Protein AF-A0A354NUN2-F1 (afdb_monomer_lite)

Secondary structure (DSSP, 8-state):
---SEEEE-S-TTHHHHTT--HHHHHHH-TT-EEEE--TT-SSSTTTTS---HHHHHHHTTGGGG-SSSTTS----SS-THHHHHHHHHHTT-

pLDDT: mean 90.94, std 5.14, range [64.31, 97.19]

Radius of gyration: 16.57 Å; chains: 1; bounding box: 37×27×50 Å

Structure (mmCIF, N/CA/C/O backbone):
data_AF-A0A354NUN2-F1
#
_entry.id   AF-A0A354NUN2-F1
#
loop_
_atom_site.group_PDB
_atom_site.id
_atom_site.type_symbol
_atom_site.label_atom_id
_atom_site.label_alt_id
_atom_site.label_comp_id
_atom_site.label_asym_id
_atom_site.label_entity_id
_atom_site.label_seq_id
_atom_site.pdbx_PDB_ins_code
_atom_site.Cartn_x
_atom_site.Cartn_y
_atom_site.Cartn_z
_atom_site.occupancy
_atom_site.B_iso_or_equiv
_atom_site.auth_seq_id
_atom_site.auth_comp_id
_atom_site.auth_asym_id
_atom_site.auth_atom_id
_atom_site.pdbx_PDB_model_num
ATOM 1 N N . THR A 1 1 ? -6.601 2.512 27.396 1.00 64.31 1 THR A N 1
ATOM 2 C CA . THR A 1 1 ? -5.868 2.096 26.178 1.00 64.31 1 THR A CA 1
ATOM 3 C C . THR A 1 1 ? -4.563 2.863 26.122 1.00 64.31 1 THR A C 1
ATOM 5 O O . THR A 1 1 ? -4.550 3.995 26.579 1.00 64.31 1 THR A O 1
ATOM 8 N N . ILE A 1 2 ? -3.464 2.226 25.697 1.00 86.62 2 ILE A N 1
ATOM 9 C CA . ILE A 1 2 ? -2.100 2.804 25.761 1.00 86.62 2 ILE A CA 1
ATOM 10 C C . ILE A 1 2 ? -1.587 3.344 24.416 1.00 86.62 2 ILE A C 1
ATOM 12 O O . ILE A 1 2 ? -0.479 3.863 24.363 1.00 86.62 2 ILE A O 1
ATOM 16 N N . SER A 1 3 ? -2.356 3.178 23.339 1.00 91.94 3 SER A N 1
ATOM 17 C CA . SER A 1 3 ? -1.949 3.543 21.982 1.00 91.94 3 SER A CA 1
ATOM 18 C C . SER A 1 3 ? -2.976 4.469 21.353 1.00 91.94 3 SER A C 1
ATOM 20 O O . SER A 1 3 ? -4.175 4.179 21.404 1.00 91.94 3 SER A O 1
ATOM 22 N N . ASP A 1 4 ? -2.479 5.533 20.732 1.00 93.88 4 ASP A N 1
ATOM 23 C CA . ASP A 1 4 ? -3.277 6.523 20.004 1.00 93.88 4 ASP A CA 1
ATOM 24 C C . ASP A 1 4 ? -3.293 6.247 18.493 1.00 93.88 4 ASP A C 1
ATOM 26 O O . ASP A 1 4 ? -4.277 6.531 17.811 1.00 93.88 4 ASP A O 1
ATOM 30 N N . VAL A 1 5 ? -2.224 5.629 17.976 1.00 94.5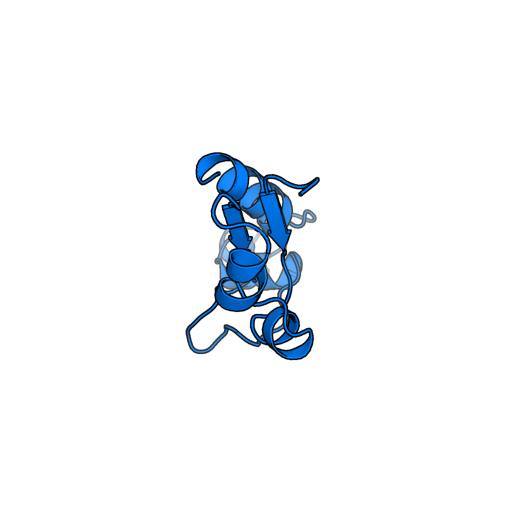0 5 VAL A N 1
ATOM 31 C CA . VAL A 1 5 ? -2.041 5.358 16.546 1.00 94.50 5 VAL A CA 1
ATOM 32 C C . VAL A 1 5 ? -1.545 3.928 16.325 1.00 94.50 5 VAL A C 1
ATOM 34 O O . VAL A 1 5 ? -0.657 3.453 17.036 1.00 94.50 5 VAL A O 1
ATOM 37 N N . VAL A 1 6 ? -2.092 3.255 15.312 1.00 94.88 6 VAL A N 1
ATOM 38 C CA . VAL A 1 6 ? -1.588 1.989 14.760 1.00 94.88 6 VAL A CA 1
ATOM 39 C C . VAL A 1 6 ? -1.109 2.240 13.334 1.00 94.88 6 VAL A C 1
ATOM 41 O O . VAL A 1 6 ? -1.877 2.701 12.495 1.00 94.88 6 VAL A O 1
ATOM 44 N N . ILE A 1 7 ? 0.155 1.925 13.054 1.00 94.81 7 ILE A N 1
ATOM 45 C CA . ILE A 1 7 ? 0.747 2.043 11.717 1.00 94.81 7 ILE A CA 1
ATOM 46 C C . ILE A 1 7 ? 1.166 0.652 11.257 1.00 94.81 7 ILE A C 1
ATOM 48 O O . ILE A 1 7 ? 1.849 -0.063 11.992 1.00 94.81 7 ILE A O 1
ATOM 52 N N . GLU A 1 8 ? 0.776 0.275 10.045 1.00 94.56 8 GLU A N 1
ATOM 53 C CA . GLU A 1 8 ? 1.127 -1.013 9.454 1.00 94.56 8 GLU A CA 1
ATOM 54 C C . GLU A 1 8 ? 1.422 -0.879 7.955 1.00 94.56 8 GLU A C 1
ATOM 56 O O . GLU A 1 8 ? 0.891 -0.005 7.271 1.00 94.56 8 GLU A O 1
ATOM 61 N N . ASN A 1 9 ? 2.319 -1.723 7.450 1.00 93.25 9 ASN A N 1
ATOM 62 C CA . ASN A 1 9 ? 2.741 -1.756 6.048 1.00 93.25 9 ASN A CA 1
ATOM 63 C C . ASN A 1 9 ? 2.710 -3.183 5.476 1.00 93.25 9 ASN A C 1
ATOM 65 O O . ASN A 1 9 ? 3.516 -3.557 4.618 1.00 93.25 9 ASN A O 1
ATOM 69 N N . PHE A 1 10 ? 1.822 -4.022 6.000 1.00 94.62 10 PHE A N 1
ATOM 70 C CA . PHE A 1 10 ? 1.671 -5.387 5.542 1.00 94.62 10 PHE A CA 1
ATOM 71 C C . PHE A 1 10 ? 0.920 -5.457 4.208 1.00 94.62 10 PHE A C 1
ATOM 73 O O . PHE A 1 10 ? 0.354 -4.492 3.702 1.00 94.62 10 PHE A O 1
ATOM 80 N N . ARG A 1 11 ? 0.897 -6.661 3.626 1.00 93.81 11 ARG A N 1
ATOM 81 C CA . ARG A 1 11 ? -0.049 -6.961 2.545 1.00 93.81 11 ARG A CA 1
ATOM 82 C C . ARG A 1 11 ? -1.485 -6.894 3.082 1.00 93.81 11 ARG A C 1
ATOM 84 O O . ARG A 1 11 ? -1.684 -7.322 4.225 1.00 93.81 11 ARG A O 1
ATOM 91 N N . PRO A 1 12 ? -2.473 -6.487 2.264 1.00 93.81 12 PRO A N 1
ATOM 92 C CA . PRO A 1 12 ? -3.844 -6.234 2.714 1.00 93.81 12 PRO A CA 1
ATOM 93 C C . PRO A 1 12 ? -4.476 -7.388 3.500 1.00 93.81 12 PRO A C 1
ATOM 95 O O . PRO A 1 12 ? -5.161 -7.159 4.492 1.00 93.81 12 PRO A O 1
ATOM 98 N N . ARG A 1 13 ? -4.185 -8.645 3.147 1.00 94.00 13 ARG A N 1
ATOM 99 C CA . ARG A 1 13 ? -4.673 -9.821 3.894 1.00 94.00 13 ARG A CA 1
ATOM 100 C C . ARG A 1 13 ? -4.120 -10.026 5.308 1.00 94.00 13 ARG A C 1
ATOM 102 O O . ARG A 1 13 ? -4.672 -10.840 6.044 1.00 94.00 13 ARG A O 1
ATOM 109 N N . VAL A 1 14 ? -3.001 -9.411 5.697 1.00 96.12 14 VAL A N 1
ATOM 110 C CA . VAL A 1 14 ? -2.304 -9.784 6.947 1.00 96.12 14 VAL A CA 1
ATOM 111 C C . VAL A 1 14 ? -3.093 -9.351 8.176 1.00 96.12 14 VAL A C 1
ATOM 113 O O . VAL A 1 14 ? -3.349 -10.186 9.039 1.00 96.12 14 VAL A O 1
ATOM 116 N N . MET A 1 15 ? -3.521 -8.091 8.243 1.00 96.69 15 MET A N 1
ATOM 117 C CA . MET A 1 15 ? -4.293 -7.576 9.379 1.00 96.69 15 MET A CA 1
ATOM 118 C C . MET A 1 15 ? -5.628 -8.329 9.576 1.00 96.69 15 MET A C 1
ATOM 120 O O . MET A 1 15 ? -5.897 -8.747 10.705 1.00 96.69 15 MET A O 1
ATOM 124 N N . PRO A 1 16 ? -6.417 -8.627 8.518 1.00 95.50 16 PRO A N 1
ATOM 125 C CA . PRO A 1 16 ? -7.568 -9.528 8.611 1.00 95.50 16 PRO A CA 1
ATOM 126 C C . PRO A 1 16 ? -7.239 -10.916 9.171 1.00 95.50 16 PRO A C 1
ATOM 128 O O . PRO A 1 16 ? -7.936 -11.390 10.062 1.00 95.50 16 PRO A O 1
ATOM 131 N N . ASN A 1 17 ? -6.153 -11.553 8.719 1.00 96.62 17 ASN A N 1
ATOM 132 C CA . ASN A 1 17 ? -5.752 -12.877 9.217 1.00 96.62 17 ASN A CA 1
ATOM 133 C C . ASN A 1 17 ? -5.355 -12.872 10.702 1.00 96.62 17 ASN A C 1
ATOM 135 O O . ASN A 1 17 ? -5.398 -13.913 11.354 1.00 96.62 17 ASN A O 1
ATOM 139 N N . LEU A 1 18 ? -4.953 -11.714 11.229 1.00 97.19 18 LEU A N 1
ATOM 140 C CA . LEU A 1 18 ? -4.629 -11.519 12.640 1.00 97.19 18 LEU A CA 1
ATOM 141 C C . LEU A 1 18 ? -5.841 -11.083 13.479 1.00 97.19 18 LEU A C 1
ATOM 143 O O . LEU A 1 18 ? -5.697 -10.930 14.688 1.00 97.19 18 LEU A O 1
ATOM 147 N N . ASN A 1 19 ? -7.020 -10.897 12.872 1.00 96.44 19 ASN A N 1
ATOM 148 C CA . ASN A 1 19 ? -8.188 -10.259 13.493 1.00 96.44 19 ASN A CA 1
ATOM 149 C C . ASN A 1 19 ? -7.878 -8.853 14.041 1.00 96.44 19 ASN A C 1
ATOM 151 O O . ASN A 1 19 ? -8.374 -8.456 15.091 1.00 96.44 19 ASN A O 1
ATOM 155 N N . LEU A 1 20 ? -7.036 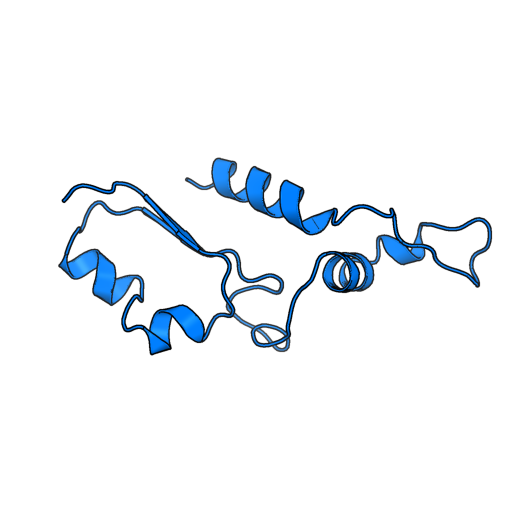-8.104 13.325 1.00 96.19 20 LEU A N 1
ATOM 156 C CA . LEU A 1 20 ? -6.636 -6.735 13.657 1.00 96.19 20 LEU A CA 1
ATOM 157 C C . LEU A 1 20 ? -7.100 -5.755 12.573 1.00 96.19 20 LEU A C 1
ATOM 159 O O . LEU A 1 20 ? -6.367 -4.852 12.184 1.00 96.19 20 LEU A O 1
ATOM 163 N N . THR A 1 21 ? -8.305 -5.941 12.034 1.00 96.12 21 THR A N 1
ATOM 164 C CA . THR A 1 21 ? -8.898 -4.942 11.133 1.00 96.12 21 THR A CA 1
ATOM 165 C C . THR A 1 21 ? -9.248 -3.671 11.908 1.00 96.12 21 THR A C 1
ATOM 167 O O . THR A 1 21 ? -9.383 -3.699 13.132 1.00 96.12 21 THR A O 1
ATOM 170 N N . TYR A 1 22 ? -9.433 -2.555 11.199 1.00 95.31 22 TYR A N 1
ATOM 171 C CA . TYR A 1 22 ? -9.855 -1.297 11.819 1.00 95.31 22 TYR A CA 1
ATOM 172 C C . TYR A 1 22 ? -11.118 -1.467 12.677 1.00 95.31 22 TYR A C 1
ATOM 174 O O . TYR A 1 22 ? -11.139 -1.030 13.826 1.00 95.31 22 TYR A O 1
ATOM 182 N N . ASP A 1 23 ? -12.118 -2.189 12.162 1.00 96.56 23 ASP A N 1
ATOM 183 C CA . ASP A 1 23 ? -13.366 -2.471 12.878 1.00 96.56 23 ASP A CA 1
ATOM 184 C C . ASP A 1 23 ? -13.142 -3.269 14.170 1.00 96.56 23 ASP A C 1
ATOM 186 O O . ASP A 1 23 ? -13.809 -3.024 15.174 1.00 96.56 23 ASP A O 1
ATOM 190 N N . GLU A 1 24 ? -12.197 -4.216 14.179 1.00 96.62 24 GLU A N 1
ATOM 191 C CA . GLU A 1 24 ? -11.850 -4.969 15.389 1.00 96.62 24 GLU A CA 1
ATOM 192 C C . GLU A 1 24 ? -11.094 -4.099 16.401 1.00 96.62 24 GLU A C 1
ATOM 194 O O . GLU A 1 24 ? -11.401 -4.124 17.594 1.00 96.62 24 GLU A O 1
ATOM 199 N N . ILE A 1 25 ? -10.148 -3.277 15.941 1.00 95.12 25 ILE A N 1
ATOM 200 C CA . ILE A 1 25 ? -9.356 -2.394 16.810 1.00 95.12 25 ILE A CA 1
ATOM 201 C C . ILE A 1 25 ? -10.243 -1.298 17.423 1.00 95.12 25 ILE A C 1
ATOM 203 O O . ILE A 1 25 ? -10.118 -0.997 18.615 1.00 95.12 25 ILE A O 1
ATOM 207 N N . MET A 1 26 ? -11.181 -0.738 16.654 1.00 95.56 26 MET A N 1
ATOM 208 C CA . MET A 1 26 ? -12.088 0.319 17.113 1.00 95.56 26 MET A CA 1
ATOM 209 C C . MET A 1 26 ? -12.964 -0.133 18.292 1.00 95.56 26 MET A C 1
ATOM 211 O O . MET A 1 26 ? -13.265 0.673 19.173 1.00 95.56 26 MET A O 1
ATOM 215 N N . LYS A 1 27 ? -13.322 -1.423 18.378 1.00 95.44 27 LYS A N 1
ATOM 216 C CA . LYS A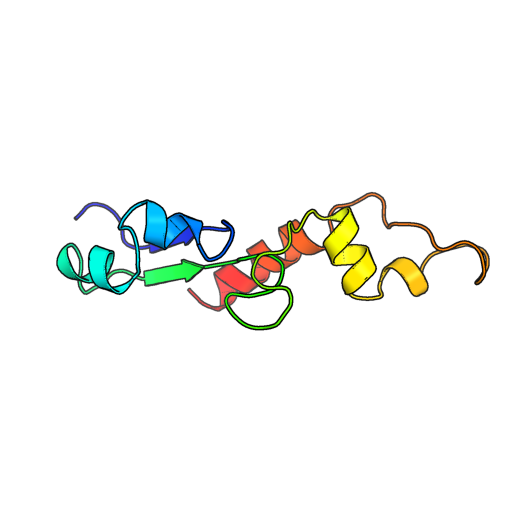 1 27 ? -14.062 -1.971 19.534 1.00 95.44 27 LYS A CA 1
ATOM 217 C C . LYS A 1 27 ? -13.294 -1.805 20.846 1.00 95.44 27 LYS A C 1
ATOM 219 O O . LYS A 1 27 ? -13.911 -1.632 21.894 1.00 95.44 27 LYS A O 1
ATOM 224 N N . ALA A 1 28 ? -11.962 -1.867 20.796 1.00 93.94 28 ALA A N 1
ATOM 225 C CA . ALA A 1 28 ? -11.099 -1.686 21.961 1.00 93.94 28 ALA A CA 1
ATOM 226 C C . ALA A 1 28 ? -10.766 -0.208 22.225 1.00 93.94 28 ALA A C 1
ATOM 228 O O . ALA A 1 28 ? -10.629 0.187 23.384 1.00 93.94 28 ALA A O 1
ATOM 229 N N . ASN A 1 29 ? -10.625 0.605 21.173 1.00 95.81 29 ASN A N 1
ATOM 230 C CA . ASN A 1 29 ? -10.360 2.039 21.279 1.00 95.81 29 ASN A CA 1
ATOM 231 C C . ASN A 1 29 ? -11.084 2.839 20.175 1.00 95.81 29 ASN A C 1
ATOM 233 O O . ASN A 1 29 ? -10.552 2.949 19.073 1.00 95.81 29 ASN A O 1
ATOM 237 N N . PRO A 1 30 ? -12.241 3.465 20.462 1.00 95.06 30 PRO A N 1
ATOM 238 C CA . PRO A 1 30 ? -12.973 4.264 19.475 1.00 95.06 30 PRO A CA 1
ATOM 239 C C . PRO A 1 30 ? -12.239 5.519 18.986 1.00 95.06 30 PRO A C 1
ATOM 241 O O . PRO A 1 30 ? -12.587 6.053 17.938 1.00 95.06 30 PRO A O 1
ATOM 244 N N . SER A 1 31 ? -11.236 5.994 19.731 1.00 95.25 31 SER A N 1
ATOM 245 C CA . SER A 1 31 ? -10.440 7.178 19.379 1.00 95.25 31 SER A CA 1
ATOM 246 C C . SER A 1 31 ? -9.168 6.844 18.591 1.00 95.25 31 SER A C 1
ATOM 248 O O . SER A 1 31 ? -8.344 7.728 18.376 1.00 95.25 31 SER A O 1
ATOM 250 N N . ILE A 1 32 ? -8.959 5.577 18.217 1.00 95.88 32 ILE A N 1
ATOM 251 C CA . ILE A 1 32 ? -7.740 5.139 17.532 1.00 95.88 32 ILE A CA 1
ATOM 252 C C . ILE A 1 32 ? -7.659 5.691 16.104 1.00 95.88 32 ILE A C 1
ATOM 254 O O . ILE A 1 32 ? -8.643 5.688 15.361 1.00 95.88 32 ILE A O 1
ATOM 258 N N . VAL A 1 33 ? -6.455 6.077 15.691 1.00 94.94 33 VAL A N 1
ATOM 259 C CA . VAL A 1 33 ? -6.129 6.333 14.283 1.00 94.94 33 VAL A CA 1
ATOM 260 C C . VAL A 1 33 ? -5.355 5.139 13.725 1.00 94.94 33 VAL A C 1
ATOM 262 O O . VAL A 1 33 ? -4.406 4.663 14.347 1.00 94.94 33 VAL A O 1
ATOM 265 N N . MET A 1 34 ? -5.749 4.638 12.554 1.00 94.31 34 MET A N 1
ATOM 266 C CA . MET A 1 34 ? -5.043 3.554 11.866 1.00 94.31 34 MET A CA 1
ATOM 267 C C . MET A 1 34 ? -4.543 4.031 10.503 1.00 94.31 34 MET A C 1
ATOM 269 O O . MET A 1 34 ? -5.325 4.521 9.694 1.00 94.31 34 MET A O 1
ATOM 273 N N . CYS A 1 35 ? -3.248 3.852 10.247 1.00 94.94 35 CYS A N 1
ATOM 274 C CA . CYS A 1 35 ? -2.615 4.137 8.964 1.00 94.94 35 CYS A CA 1
ATOM 275 C C . CYS A 1 35 ? -2.083 2.837 8.347 1.00 94.94 35 CYS A C 1
ATOM 277 O O . CYS A 1 35 ? -1.178 2.206 8.896 1.00 94.94 35 CYS A O 1
ATOM 279 N N . ALA A 1 36 ? -2.655 2.453 7.208 1.00 93.62 36 ALA A N 1
ATOM 280 C CA . ALA A 1 36 ? -2.254 1.289 6.427 1.00 93.62 36 ALA A CA 1
ATOM 281 C C . ALA A 1 36 ? -1.471 1.733 5.183 1.00 93.62 36 ALA A C 1
ATOM 283 O O . ALA A 1 36 ? -1.946 2.571 4.415 1.00 93.62 36 ALA A O 1
ATOM 284 N N . MET A 1 37 ? -0.290 1.153 4.964 1.00 93.56 37 MET A N 1
ATOM 285 C CA . MET A 1 37 ? 0.590 1.446 3.822 1.00 93.56 37 MET A CA 1
ATOM 286 C C . MET A 1 37 ? 1.011 0.180 3.052 1.00 93.56 37 MET A C 1
ATOM 288 O O . MET A 1 37 ? 2.205 -0.125 2.956 1.00 93.56 37 MET A O 1
ATOM 292 N N . PRO A 1 38 ? 0.067 -0.593 2.492 1.00 93.19 38 PRO A N 1
ATOM 293 C CA . PRO A 1 38 ? 0.406 -1.674 1.574 1.00 93.19 38 PRO A CA 1
ATOM 294 C C . PRO A 1 38 ? 1.075 -1.104 0.316 1.00 93.19 38 PRO A C 1
ATOM 296 O O . PRO A 1 38 ? 0.604 -0.125 -0.262 1.00 93.19 38 PRO A O 1
ATOM 299 N N . GLY A 1 39 ? 2.158 -1.729 -0.150 1.00 92.00 39 GLY A N 1
ATOM 300 C CA . GLY A 1 39 ? 3.016 -1.112 -1.170 1.00 92.00 39 GLY A CA 1
ATOM 301 C C . GLY A 1 39 ? 2.378 -0.859 -2.546 1.00 92.00 39 GLY A C 1
ATOM 302 O O . GLY A 1 39 ? 2.854 0.016 -3.262 1.00 92.00 39 GLY A O 1
ATOM 303 N N . TYR A 1 40 ? 1.295 -1.559 -2.908 1.00 92.44 40 TYR A N 1
ATOM 304 C CA . TYR A 1 40 ? 0.498 -1.278 -4.118 1.00 92.44 40 TYR A CA 1
ATOM 305 C C . TYR A 1 40 ? -0.926 -0.786 -3.812 1.00 92.44 40 TYR A C 1
ATOM 307 O O . TYR A 1 40 ? -1.760 -0.719 -4.713 1.00 92.44 40 TYR A O 1
ATOM 315 N N . GLY A 1 41 ? -1.211 -0.435 -2.557 1.00 91.31 41 GLY A N 1
ATOM 316 C CA . GLY A 1 41 ? -2.553 -0.082 -2.100 1.00 91.31 41 GLY A CA 1
ATOM 317 C C . GLY A 1 41 ? -3.344 -1.269 -1.541 1.00 91.31 41 GLY A C 1
ATOM 318 O O . GLY A 1 41 ? -2.959 -2.431 -1.673 1.00 91.31 41 GLY A O 1
ATOM 319 N N . ALA A 1 42 ? -4.440 -0.949 -0.850 1.00 91.62 42 ALA A N 1
ATOM 320 C CA . ALA A 1 42 ? -5.314 -1.933 -0.208 1.00 91.62 42 ALA A CA 1
ATOM 321 C C . ALA A 1 42 ? -6.254 -2.640 -1.199 1.00 91.62 42 ALA A C 1
ATOM 323 O O . ALA A 1 42 ? -6.774 -3.715 -0.910 1.00 91.62 42 ALA A O 1
ATOM 324 N N . GLU A 1 43 ? -6.454 -2.041 -2.372 1.00 92.56 43 GLU A N 1
ATOM 325 C CA . GLU A 1 43 ? -7.409 -2.469 -3.388 1.00 92.56 43 GLU A CA 1
ATOM 326 C C . GLU A 1 43 ? -6.755 -2.515 -4.775 1.00 92.56 43 GLU A C 1
ATOM 328 O O . GLU A 1 43 ? -5.670 -1.978 -5.000 1.00 92.56 43 GLU A O 1
ATOM 333 N N . GLY A 1 44 ? -7.436 -3.150 -5.729 1.00 93.25 44 GLY A N 1
ATOM 334 C CA . GLY A 1 44 ? -6.993 -3.231 -7.118 1.00 93.25 44 GLY A CA 1
ATOM 335 C C . GLY A 1 44 ? -6.182 -4.489 -7.456 1.00 93.25 44 GLY A C 1
ATOM 336 O O . GLY A 1 44 ? -5.952 -5.356 -6.612 1.00 93.25 44 GLY A O 1
ATOM 337 N N . PRO A 1 45 ? -5.755 -4.623 -8.725 1.00 94.56 45 PRO A N 1
ATOM 338 C CA . PRO A 1 45 ? -5.191 -5.867 -9.255 1.00 94.56 45 PRO A CA 1
ATOM 339 C C . PRO A 1 45 ? -3.833 -6.243 -8.644 1.00 94.56 45 PRO A C 1
ATOM 341 O O . PRO A 1 45 ? -3.453 -7.412 -8.678 1.00 94.56 45 PRO A O 1
ATOM 344 N N . TYR A 1 46 ? -3.114 -5.272 -8.075 1.00 92.81 46 TYR A N 1
ATOM 345 C CA . TYR A 1 46 ? -1.789 -5.468 -7.484 1.00 92.81 46 TYR A CA 1
ATOM 346 C C . TYR A 1 46 ? -1.789 -5.495 -5.953 1.00 92.81 46 TYR A C 1
ATOM 348 O O . TYR A 1 46 ? -0.725 -5.655 -5.364 1.00 92.81 46 TYR A O 1
ATOM 356 N N . ALA A 1 47 ? -2.950 -5.393 -5.299 1.00 93.25 47 ALA A N 1
ATOM 357 C CA . ALA A 1 47 ? -3.051 -5.250 -3.843 1.00 93.25 47 ALA A CA 1
ATOM 358 C C . ALA A 1 47 ? -2.297 -6.351 -3.067 1.00 93.25 47 ALA A C 1
ATOM 360 O O . ALA A 1 47 ? -1.616 -6.090 -2.079 1.00 93.25 47 ALA A O 1
ATOM 361 N N . GLU A 1 48 ? -2.351 -7.593 -3.555 1.00 93.25 48 GLU A N 1
ATOM 362 C CA . GLU A 1 48 ? -1.702 -8.750 -2.922 1.00 93.25 48 GLU A CA 1
ATOM 363 C C . GLU A 1 48 ? -0.278 -9.038 -3.430 1.00 93.25 48 GLU A C 1
ATOM 365 O O . GLU A 1 48 ? 0.381 -9.978 -2.960 1.00 93.25 48 GLU A O 1
ATOM 370 N N . PHE A 1 49 ? 0.227 -8.241 -4.378 1.00 91.88 49 PHE A N 1
ATOM 371 C CA . PHE A 1 49 ? 1.575 -8.418 -4.908 1.00 91.88 49 PHE A CA 1
ATOM 372 C C . PHE A 1 49 ? 2.618 -7.995 -3.866 1.00 91.88 49 PHE A C 1
ATOM 374 O O . PHE A 1 49 ? 2.433 -7.012 -3.146 1.00 91.88 49 PHE A O 1
ATOM 381 N N . PRO A 1 50 ? 3.743 -8.723 -3.760 1.00 89.56 50 PRO A N 1
ATOM 382 C CA . PRO A 1 50 ? 4.835 -8.305 -2.897 1.00 89.56 50 PRO A CA 1
ATOM 383 C C . PRO A 1 50 ? 5.446 -7.005 -3.429 1.00 89.56 50 PRO A C 1
ATOM 385 O O . PRO A 1 50 ? 5.865 -6.934 -4.584 1.00 89.56 50 PRO A O 1
ATOM 388 N N . ALA A 1 51 ? 5.512 -5.996 -2.566 1.00 89.69 51 ALA A N 1
ATOM 389 C CA . ALA A 1 51 ? 6.152 -4.727 -2.855 1.00 89.69 51 ALA A CA 1
ATOM 390 C C . ALA A 1 51 ? 7.458 -4.622 -2.065 1.00 89.69 51 ALA A C 1
ATOM 392 O O . ALA A 1 51 ? 7.468 -4.606 -0.837 1.00 89.69 51 ALA A O 1
ATOM 393 N N . PHE A 1 52 ? 8.559 -4.554 -2.798 1.00 87.00 52 PHE A N 1
ATOM 394 C CA . PHE A 1 52 ? 9.868 -4.140 -2.310 1.00 87.00 52 PHE A CA 1
ATOM 395 C C . PHE A 1 52 ? 10.258 -2.829 -2.987 1.00 87.00 52 PHE A C 1
ATOM 397 O O . PHE A 1 52 ? 9.789 -2.559 -4.097 1.00 87.00 52 PHE A O 1
ATOM 404 N N . GLY A 1 53 ? 11.164 -2.058 -2.379 1.00 85.94 53 GLY A N 1
ATOM 405 C CA . GLY A 1 53 ? 11.632 -0.785 -2.935 1.00 85.94 53 GLY A CA 1
ATOM 406 C C . GLY A 1 53 ? 12.017 -0.873 -4.415 1.00 85.94 53 GLY A C 1
ATOM 407 O O . GLY A 1 53 ? 11.529 -0.091 -5.221 1.00 85.94 53 GLY A O 1
ATOM 408 N N . SER A 1 54 ? 12.772 -1.906 -4.796 1.00 86.50 54 SER A N 1
ATOM 409 C CA . SER A 1 54 ? 13.188 -2.165 -6.181 1.00 86.50 54 SER A CA 1
ATOM 410 C C . SER A 1 54 ? 12.018 -2.394 -7.149 1.00 86.50 54 SER A C 1
ATOM 412 O O . SER A 1 54 ? 12.024 -1.890 -8.273 1.00 86.50 54 SER A O 1
ATOM 414 N N . THR A 1 55 ? 11.004 -3.152 -6.727 1.00 89.12 55 THR A N 1
ATOM 415 C CA . THR A 1 55 ? 9.814 -3.436 -7.543 1.00 89.12 55 THR A CA 1
ATOM 416 C C . THR A 1 55 ? 8.871 -2.241 -7.626 1.00 89.12 55 THR A C 1
ATOM 418 O O . THR A 1 55 ? 8.360 -1.953 -8.702 1.00 89.12 55 THR A O 1
ATOM 421 N N . ALA A 1 56 ? 8.691 -1.511 -6.522 1.00 89.12 56 ALA A N 1
ATOM 422 C CA . ALA A 1 56 ? 7.850 -0.322 -6.472 1.00 89.12 56 ALA A CA 1
ATOM 423 C C . ALA A 1 56 ? 8.448 0.813 -7.315 1.00 89.12 56 ALA A C 1
ATOM 425 O O . ALA A 1 56 ? 7.732 1.512 -8.025 1.00 89.12 56 ALA A O 1
ATOM 426 N N . GLU A 1 57 ? 9.773 0.954 -7.300 1.00 90.38 57 GLU A N 1
ATOM 427 C CA . GLU A 1 57 ? 10.502 1.914 -8.130 1.00 90.38 57 GLU A CA 1
ATOM 428 C C . GLU A 1 57 ? 10.399 1.588 -9.627 1.00 90.38 57 GLU A C 1
ATOM 430 O O . GLU A 1 57 ? 10.232 2.482 -10.457 1.00 90.38 57 GLU A O 1
ATOM 435 N N . ALA A 1 58 ? 10.464 0.305 -9.989 1.00 89.38 58 ALA A N 1
ATOM 436 C CA . ALA A 1 58 ? 10.233 -0.118 -11.366 1.00 89.38 58 ALA A CA 1
ATOM 437 C C . ALA A 1 58 ? 8.778 0.142 -11.792 1.00 89.38 58 ALA A C 1
ATOM 439 O O . ALA A 1 58 ? 8.540 0.675 -12.875 1.00 89.38 58 ALA A O 1
ATOM 440 N N . ALA A 1 59 ? 7.813 -0.182 -10.927 1.00 90.12 59 ALA A N 1
ATOM 441 C CA . ALA A 1 59 ? 6.389 0.004 -11.189 1.00 90.12 59 ALA A CA 1
ATOM 442 C C . ALA A 1 59 ? 5.976 1.482 -11.294 1.00 90.12 59 ALA A C 1
ATOM 444 O O . ALA A 1 59 ? 5.059 1.802 -12.047 1.00 90.12 59 ALA A O 1
ATOM 445 N N . SER A 1 60 ? 6.657 2.392 -10.590 1.00 89.00 60 SER A N 1
ATOM 446 C CA . SER A 1 60 ? 6.394 3.836 -10.668 1.00 89.00 60 SER A CA 1
ATOM 447 C C . SER A 1 60 ? 6.925 4.490 -11.947 1.00 89.00 60 SER A C 1
ATOM 449 O O . SER A 1 60 ? 6.627 5.652 -12.215 1.00 89.00 60 SER A O 1
ATOM 451 N N . GLY A 1 61 ? 7.725 3.767 -12.737 1.00 90.12 61 GLY A N 1
ATOM 452 C CA . GLY A 1 61 ? 8.345 4.279 -13.956 1.00 90.12 61 GLY A CA 1
ATOM 453 C C . GLY A 1 61 ? 9.596 5.126 -13.714 1.00 90.12 61 GLY A C 1
ATOM 454 O O . GLY A 1 61 ? 10.244 5.511 -14.686 1.00 90.12 61 GLY A O 1
ATOM 455 N N . VAL A 1 62 ? 10.001 5.361 -12.460 1.00 89.31 62 VAL A N 1
ATOM 456 C CA . VAL A 1 62 ? 11.229 6.109 -12.122 1.00 89.31 62 VAL A CA 1
ATOM 457 C C . VAL A 1 62 ? 12.452 5.482 -12.783 1.00 89.31 62 VAL A C 1
ATOM 459 O O . VAL A 1 62 ? 13.255 6.189 -13.386 1.00 89.31 62 VAL A O 1
ATOM 462 N N . VAL A 1 63 ? 12.533 4.150 -12.767 1.00 91.06 63 VAL A N 1
ATOM 463 C CA . VAL A 1 63 ? 13.625 3.398 -13.402 1.00 91.06 63 VAL A CA 1
ATOM 464 C C . VAL A 1 63 ? 13.752 3.724 -14.894 1.00 91.06 63 VAL A C 1
ATOM 466 O O . VAL A 1 63 ? 14.865 3.822 -15.392 1.00 91.06 63 VAL A O 1
ATOM 469 N N . SER A 1 64 ? 12.646 3.972 -15.609 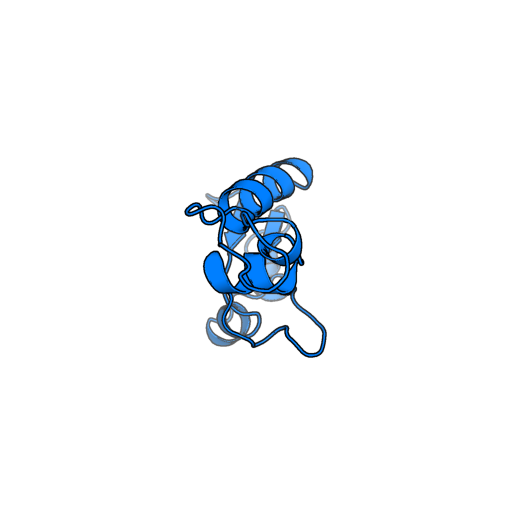1.00 91.19 64 SER A N 1
ATOM 470 C CA . SER A 1 64 ? 12.682 4.283 -17.050 1.00 91.19 64 SER A CA 1
ATOM 471 C C . SER A 1 64 ? 13.353 5.620 -17.387 1.00 91.19 64 SER A C 1
ATOM 473 O O . SER A 1 64 ? 13.789 5.819 -18.518 1.00 91.19 64 SER A O 1
ATOM 475 N N . MET A 1 65 ? 13.454 6.526 -16.410 1.00 89.56 65 MET A N 1
ATOM 476 C CA . MET A 1 65 ? 14.078 7.845 -16.562 1.00 89.56 65 MET A CA 1
ATOM 477 C C . MET A 1 65 ? 15.561 7.851 -16.171 1.00 89.56 65 MET A C 1
ATOM 479 O O . MET A 1 65 ? 16.230 8.875 -16.299 1.00 89.56 65 MET A O 1
ATOM 483 N N . LEU A 1 66 ? 16.071 6.731 -15.661 1.00 90.44 66 LEU A N 1
ATOM 484 C CA . LEU A 1 66 ? 17.409 6.614 -15.102 1.00 90.44 66 LEU A CA 1
ATOM 485 C C . LEU A 1 66 ? 18.262 5.697 -15.969 1.00 90.44 66 LEU A C 1
ATOM 487 O O . LEU A 1 66 ? 17.846 4.605 -16.340 1.00 90.44 66 LEU A O 1
ATOM 491 N N . GLY A 1 67 ? 19.493 6.115 -16.245 1.00 89.81 67 GLY A N 1
ATOM 492 C CA . GLY A 1 67 ? 20.433 5.370 -17.077 1.00 89.81 67 GLY A CA 1
ATOM 493 C C . GLY A 1 67 ? 21.202 6.301 -18.001 1.00 89.81 67 GLY A C 1
ATOM 494 O O . GLY A 1 67 ? 20.779 7.422 -18.269 1.00 89.81 67 GLY A O 1
ATOM 495 N N . TYR A 1 68 ? 22.356 5.846 -18.482 1.00 89.81 68 TYR A N 1
ATOM 496 C CA . TYR A 1 68 ? 23.132 6.600 -19.472 1.00 89.81 68 TYR A CA 1
ATOM 497 C C . TYR A 1 68 ? 22.554 6.471 -20.886 1.00 89.81 68 TYR A C 1
ATOM 499 O O . TYR A 1 68 ? 22.820 7.311 -21.743 1.00 89.81 68 TYR A O 1
ATOM 507 N N . THR A 1 69 ? 21.776 5.417 -21.129 1.00 88.25 69 THR A N 1
ATOM 508 C CA . THR A 1 69 ? 21.137 5.113 -22.407 1.00 88.25 69 THR A CA 1
ATOM 509 C C . THR A 1 69 ? 19.703 4.646 -22.165 1.00 88.25 69 THR A C 1
ATOM 511 O O . THR A 1 69 ? 19.370 4.149 -21.089 1.00 88.25 69 THR A O 1
ATOM 514 N N . THR A 1 70 ? 18.835 4.813 -23.161 1.00 81.62 70 THR A N 1
ATOM 515 C CA . THR A 1 70 ? 17.402 4.492 -23.049 1.00 81.62 70 THR A CA 1
ATOM 516 C C . THR A 1 70 ? 17.108 2.991 -23.042 1.00 81.62 70 THR A C 1
ATOM 518 O O . THR A 1 70 ? 16.057 2.573 -22.566 1.00 81.62 70 THR A O 1
ATOM 521 N N . ASP A 1 71 ? 18.022 2.170 -23.555 1.00 88.00 71 ASP A N 1
ATOM 522 C CA . ASP A 1 71 ? 17.907 0.711 -23.639 1.00 88.00 71 ASP A CA 1
ATOM 523 C C . ASP A 1 71 ? 18.358 -0.012 -22.363 1.00 88.00 71 ASP A C 1
ATOM 525 O O . ASP A 1 71 ? 18.075 -1.200 -22.196 1.00 88.00 71 ASP A O 1
ATOM 529 N N . ARG A 1 72 ? 19.027 0.691 -21.439 1.00 89.69 72 ARG A N 1
ATOM 530 C CA . ARG A 1 72 ? 19.514 0.110 -20.184 1.00 89.69 72 ARG A CA 1
ATOM 531 C C . ARG A 1 72 ? 19.134 0.957 -18.966 1.00 89.69 72 ARG A C 1
ATOM 533 O O . ARG A 1 72 ? 19.992 1.646 -18.406 1.00 89.69 72 ARG A O 1
ATOM 540 N N . PRO A 1 73 ? 17.867 0.861 -18.526 1.00 89.12 73 PRO A N 1
ATOM 541 C CA . PRO A 1 73 ? 17.406 1.499 -17.304 1.00 89.12 73 PRO A CA 1
ATOM 542 C C . PRO A 1 73 ? 18.192 1.023 -16.076 1.00 89.12 73 PRO A C 1
ATOM 544 O O . PRO A 1 73 ? 18.531 -0.160 -15.969 1.00 89.12 73 PRO A O 1
ATOM 547 N N . ILE A 1 74 ? 18.459 1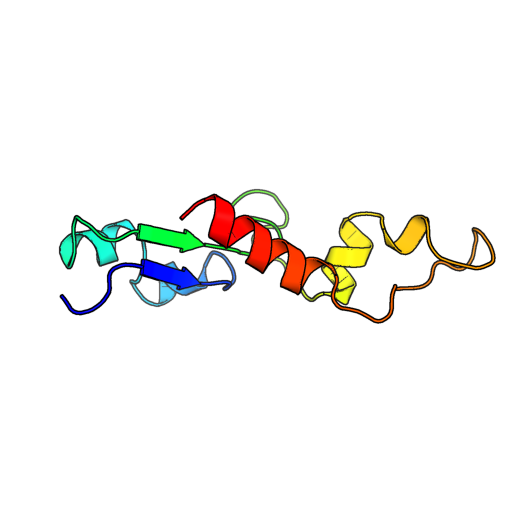.927 -15.135 1.00 90.94 74 ILE A N 1
ATOM 548 C CA . ILE A 1 74 ? 19.107 1.612 -13.851 1.00 90.94 74 ILE A CA 1
ATOM 549 C C . ILE A 1 74 ? 18.222 2.042 -12.685 1.00 90.94 74 ILE A C 1
ATOM 551 O O . ILE A 1 74 ? 17.484 3.015 -12.772 1.00 90.94 74 ILE A O 1
ATOM 555 N N . GLN A 1 75 ? 18.307 1.324 -11.571 1.00 89.00 75 GLN A N 1
ATOM 556 C CA . GLN A 1 75 ? 17.650 1.736 -10.331 1.00 89.00 75 GLN A CA 1
ATOM 557 C C . GLN A 1 75 ? 18.463 2.833 -9.644 1.00 89.00 75 GLN A C 1
ATOM 559 O O . GLN A 1 75 ? 19.682 2.908 -9.807 1.00 89.00 75 GLN A O 1
ATOM 564 N N . THR A 1 76 ? 17.805 3.651 -8.827 1.00 87.50 76 THR A N 1
ATOM 565 C CA . THR A 1 76 ? 18.450 4.692 -8.010 1.00 87.50 76 THR A CA 1
ATOM 566 C C . THR A 1 76 ? 19.444 4.130 -6.992 1.00 87.50 76 THR A C 1
ATOM 568 O O . THR A 1 76 ? 20.257 4.879 -6.455 1.00 87.50 76 THR A O 1
ATOM 571 N N . GLY A 1 77 ? 19.382 2.827 -6.694 1.00 84.50 77 GLY A N 1
ATOM 572 C CA . GLY A 1 77 ? 20.176 2.193 -5.639 1.00 84.50 77 GLY A CA 1
ATOM 573 C C . GLY A 1 77 ? 19.657 2.487 -4.227 1.00 84.50 77 GLY A C 1
ATOM 574 O O . GLY A 1 77 ? 20.231 2.004 -3.254 1.00 84.50 77 GLY A O 1
ATOM 575 N N . MET A 1 78 ? 18.559 3.238 -4.111 1.00 81.31 78 MET A N 1
ATOM 576 C CA . MET A 1 78 ? 17.821 3.464 -2.874 1.00 81.31 78 MET A CA 1
ATOM 577 C C . MET A 1 78 ? 16.394 2.946 -3.038 1.00 81.31 78 MET A C 1
ATOM 579 O O . MET A 1 78 ? 15.798 3.067 -4.101 1.00 81.31 78 MET A O 1
ATOM 583 N N . SER A 1 79 ? 15.801 2.422 -1.969 1.00 85.44 79 SER A N 1
ATOM 584 C CA . SER A 1 79 ? 14.383 2.053 -1.963 1.00 85.44 79 SER A CA 1
ATOM 585 C C . SER A 1 79 ? 13.506 3.305 -1.876 1.00 85.44 79 SER A C 1
ATOM 587 O O . SER A 1 79 ? 12.940 3.577 -0.826 1.00 85.44 79 SER A O 1
ATOM 589 N N . TYR A 1 80 ? 13.415 4.099 -2.950 1.00 85.06 80 TYR A N 1
ATOM 590 C CA . TYR A 1 80 ? 12.791 5.434 -2.933 1.00 85.06 80 TYR A CA 1
ATOM 591 C C . TYR A 1 80 ? 11.352 5.436 -2.392 1.00 85.06 80 TYR A C 1
ATOM 593 O O . TYR A 1 80 ? 10.951 6.360 -1.689 1.00 85.06 80 TYR A O 1
ATOM 601 N N . ALA A 1 81 ? 10.591 4.377 -2.676 1.00 87.31 81 ALA A N 1
ATOM 602 C CA . ALA A 1 81 ? 9.217 4.230 -2.210 1.00 87.31 81 ALA A CA 1
ATOM 603 C C . ALA A 1 81 ? 9.094 4.147 -0.674 1.00 87.31 81 ALA A C 1
ATOM 605 O O . ALA A 1 81 ? 8.102 4.627 -0.131 1.00 87.31 81 ALA A O 1
ATOM 606 N N . ASP A 1 82 ? 10.095 3.613 0.032 1.00 89.75 82 ASP A N 1
ATOM 607 C CA . ASP A 1 82 ? 10.025 3.374 1.480 1.00 89.75 82 ASP A CA 1
ATOM 608 C C . ASP A 1 82 ? 9.975 4.688 2.296 1.00 89.75 82 ASP A C 1
ATOM 610 O O . ASP A 1 82 ? 8.997 4.901 3.023 1.00 89.75 82 ASP A O 1
ATOM 614 N N . PRO A 1 83 ? 10.949 5.623 2.180 1.00 90.06 83 PRO A N 1
ATOM 615 C CA . PRO A 1 83 ? 10.891 6.889 2.907 1.00 90.06 83 PRO A CA 1
ATOM 616 C C . PRO A 1 83 ? 9.775 7.805 2.394 1.00 90.06 83 PRO A C 1
ATOM 618 O O . PRO A 1 83 ? 9.216 8.570 3.177 1.00 90.06 83 PRO A O 1
ATOM 621 N N . VAL A 1 84 ? 9.415 7.722 1.106 1.00 90.25 84 VAL A N 1
ATOM 622 C CA . VAL A 1 84 ? 8.299 8.494 0.540 1.00 90.25 84 VAL A CA 1
ATOM 623 C C . VAL A 1 84 ? 6.970 8.035 1.131 1.00 90.25 84 VAL A C 1
ATOM 625 O O . VAL A 1 84 ? 6.170 8.878 1.531 1.00 90.25 84 VAL A O 1
ATOM 628 N N . SER A 1 85 ? 6.729 6.726 1.242 1.00 90.38 85 SER A N 1
ATOM 629 C CA . SER A 1 85 ? 5.527 6.198 1.898 1.00 90.38 85 SER A CA 1
ATOM 630 C C . SER A 1 85 ? 5.463 6.646 3.358 1.00 90.38 85 SER A C 1
ATOM 632 O O . SER A 1 85 ? 4.434 7.152 3.800 1.00 90.38 85 SER A O 1
ATOM 634 N N . GLY A 1 86 ? 6.584 6.546 4.083 1.00 91.12 86 GLY A N 1
ATOM 635 C CA . GLY A 1 86 ? 6.679 7.002 5.470 1.00 91.12 86 GLY A CA 1
ATOM 636 C C . GLY A 1 86 ? 6.350 8.489 5.627 1.00 91.12 86 GLY A C 1
ATOM 637 O O . GLY A 1 86 ? 5.506 8.847 6.444 1.00 91.12 86 GLY A O 1
ATOM 638 N N . LEU A 1 87 ? 6.945 9.360 4.808 1.00 92.44 87 LEU A N 1
ATOM 639 C CA . LEU A 1 87 ? 6.673 10.800 4.858 1.00 92.44 87 LEU A CA 1
ATOM 640 C C . LEU A 1 87 ? 5.212 11.128 4.525 1.00 92.44 87 LEU A C 1
ATOM 642 O O . LEU A 1 87 ? 4.609 11.962 5.196 1.00 92.44 87 LEU A O 1
ATOM 646 N N . ASN A 1 88 ? 4.633 10.458 3.524 1.00 90.81 88 ASN A N 1
ATOM 647 C CA . ASN A 1 88 ? 3.228 10.655 3.179 1.00 90.81 88 ASN A CA 1
ATOM 648 C C . ASN A 1 88 ? 2.302 10.231 4.324 1.00 90.81 88 ASN A C 1
ATOM 650 O O . ASN A 1 88 ? 1.341 10.942 4.587 1.00 90.81 88 ASN A O 1
ATOM 654 N N . SER A 1 89 ? 2.608 9.145 5.048 1.00 88.56 89 SER A N 1
ATOM 655 C CA . SER A 1 89 ? 1.781 8.695 6.180 1.00 88.56 89 SER A CA 1
ATOM 656 C C . SER A 1 89 ? 1.680 9.708 7.315 1.00 88.56 89 SER A C 1
ATOM 658 O O . SER A 1 89 ? 0.599 9.907 7.858 1.00 88.56 89 SER A O 1
ATOM 660 N N . VAL A 1 90 ? 2.773 10.411 7.616 1.00 87.06 90 VAL A N 1
ATOM 661 C CA . VAL A 1 90 ? 2.786 11.481 8.625 1.00 87.06 90 VAL A CA 1
ATOM 662 C C . VAL A 1 90 ? 1.891 12.653 8.214 1.00 87.06 90 VAL A C 1
ATOM 664 O O . VAL A 1 90 ? 1.365 13.340 9.074 1.00 87.06 90 VAL A O 1
ATOM 667 N N . GLY A 1 91 ? 1.696 12.893 6.914 1.00 82.69 91 GLY A N 1
ATOM 668 C CA . GLY A 1 91 ? 0.806 13.955 6.436 1.00 82.69 91 GLY A CA 1
ATOM 669 C C . GLY A 1 91 ? -0.688 13.643 6.574 1.00 82.69 91 GLY A C 1
ATOM 670 O O . GLY A 1 91 ? -1.499 14.554 6.423 1.00 82.69 91 GLY A O 1
ATOM 671 N N . VAL A 1 92 ? -1.056 12.381 6.818 1.00 76.50 92 VAL A N 1
ATOM 672 C CA . VAL A 1 92 ? -2.458 11.922 6.894 1.00 76.50 92 VAL A CA 1
ATOM 673 C C . VAL A 1 92 ? -2.908 11.564 8.313 1.00 76.50 92 VAL A C 1
ATOM 675 O O . VAL A 1 92 ? -4.106 11.366 8.516 1.00 76.50 92 VAL A O 1
ATOM 678 N N . VAL A 1 93 ? -1.973 11.470 9.264 1.00 73.00 93 VAL A N 1
ATOM 679 C CA . VAL A 1 93 ? -2.210 11.209 10.697 1.00 73.00 93 VAL A CA 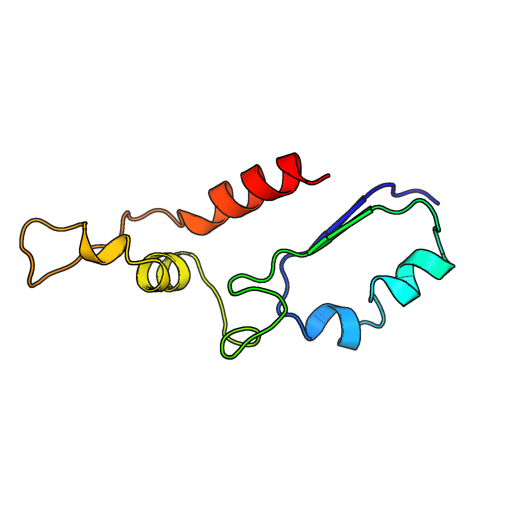1
ATOM 680 C C . VAL A 1 93 ? -2.111 12.515 11.473 1.00 73.00 93 VAL A C 1
ATOM 682 O O . VAL A 1 93 ? -3.011 12.761 12.303 1.00 73.00 93 VAL A O 1
#

Sequence (93 aa):
TISDVVIENFRPRVMPNLNLTYDEIMKANPSIVMCAMPGYGAEGPYAEFPAFGSTAEAASGVVSMLGYTTDRPIQTGMSYADPVSGLNSVGVV

Foldseek 3Di:
DPDQEAEEADQLVPCVVVCNDPVSVCVVPVNHYYHYHHLVDNDDDCSRPDDFLVVSCVVVCVQCVDDPDNVDGDDPPDSVSVVVSVVVRVVVD